Protein AF-A0A2K3LRB9-F1 (afdb_monomer_lite)

pLDDT: mean 75.04, std 16.23, range [37.22, 95.38]

Organism: Trifolium pratense (NCBI:txid57577)

Radius of gyration: 21.35 Å; chains: 1; bounding box: 48×44×51 Å

InterPro domains:
  IPR004314 Neprosin [PS52045] (103-183)
  IPR025521 Neprosin activation peptide [PF14365] (1-102)
  IPR053168 Glutamic endopeptidase [PTHR31589] (2-170)

Secondary structure (DSSP, 8-state):
-TTS--EEEEETTS-GGGGSGGGTTPPPPPPPHHHHHHHHHS-SS----------GGGGG--PPTTEEEEEPPPHHHHHT-S-TTTTTSPPPPP--------------TT---------SS--S-------------SSTT-EEEEEEEEEEEETTEEEEEEEEEEEESSS---EEEEEEEE-

Sequence (183 aa):
SEDGDIIDCVDIYKQPAFDHPALKNHTIQRIPSFLLESQSSSIRSTTNASIEVYQTWKKSGSCPQGTVPIRRIKKDDLLRAISLDRFGKKPLEPNTTNTTTDDVASSMINRSDAHLATIGENFIGATANINIWNPKVDRPEDFTTAQIWLKAANRLEVETIEAGWQVSNLISITLPYFEVSQE

Foldseek 3Di:
DVVPWDKDWAQPCPDPVCVDPVCPVPDDDDDDPVVVVVVVVPPDDDDPPPPCPCPVCCVVDDHDPRTDIDTDDDPVLCVPDPDPVCRPPDPDPPPPPDDDDDDPDPPPPPDDDDDDDDDDDDDPDDDDDDDDDPDDDDDQPDKDWDKDWDWDDDPPKIWIWIWTFMDGNVDNDGDTDIDIDID

Structure (mmCIF, N/CA/C/O backbone):
data_AF-A0A2K3LRB9-F1
#
_entry.id   AF-A0A2K3LRB9-F1
#
loop_
_atom_site.group_PDB
_atom_site.id
_atom_site.type_symbol
_atom_site.label_atom_id
_atom_site.label_alt_id
_atom_site.label_comp_id
_atom_site.label_asym_id
_atom_site.label_entity_id
_atom_site.label_seq_id
_atom_site.pdbx_PDB_ins_code
_atom_site.Cartn_x
_atom_site.Cartn_y
_atom_site.Cartn_z
_atom_site.occupancy
_atom_site.B_iso_or_equiv
_atom_site.auth_seq_id
_atom_site.auth_comp_id
_atom_site.auth_asym_id
_atom_site.auth_atom_id
_atom_site.pdbx_PDB_model_num
ATOM 1 N N . SER A 1 1 ? -3.634 17.076 14.221 1.00 78.50 1 SER A N 1
ATOM 2 C CA . SER A 1 1 ? -2.452 17.339 13.377 1.00 78.50 1 SER A CA 1
ATOM 3 C C . SER A 1 1 ? -2.329 18.832 13.124 1.00 78.50 1 SER A C 1
ATOM 5 O O . SER A 1 1 ? -3.351 19.509 13.192 1.00 78.50 1 SER A O 1
ATOM 7 N N . GLU A 1 2 ? -1.129 19.332 12.818 1.00 82.38 2 GLU A N 1
ATOM 8 C CA . GLU A 1 2 ? -0.897 20.723 12.376 1.00 82.38 2 GLU A CA 1
ATOM 9 C C . GLU A 1 2 ? -1.758 21.074 11.148 1.00 82.38 2 GLU A C 1
ATOM 11 O O . GLU A 1 2 ? -2.355 22.143 11.101 1.00 82.38 2 GLU A O 1
ATOM 16 N N . ASP A 1 3 ? -1.955 20.114 10.239 1.00 83.75 3 ASP A N 1
ATOM 17 C CA . ASP A 1 3 ? -2.778 20.271 9.025 1.00 83.75 3 ASP A CA 1
ATOM 18 C C . ASP A 1 3 ? -4.295 20.142 9.286 1.00 83.75 3 ASP A C 1
ATOM 20 O O . ASP A 1 3 ? -5.104 19.983 8.374 1.00 83.75 3 ASP A O 1
ATOM 24 N N . GLY A 1 4 ? -4.712 20.136 10.555 1.00 85.94 4 GLY A N 1
ATOM 25 C CA . GLY A 1 4 ? -6.115 20.034 10.957 1.00 85.94 4 GLY A CA 1
ATOM 26 C C . GLY A 1 4 ? -6.706 18.622 10.904 1.00 85.94 4 GLY A C 1
ATOM 27 O O . GLY A 1 4 ? -7.849 18.434 11.323 1.00 85.94 4 GLY A O 1
ATOM 28 N N . ASP A 1 5 ? -5.966 17.613 10.447 1.00 87.69 5 ASP A N 1
ATOM 29 C CA . ASP A 1 5 ? -6.420 16.221 10.474 1.00 87.69 5 ASP A CA 1
ATOM 30 C C . ASP A 1 5 ? -6.681 15.719 11.901 1.00 87.69 5 ASP A C 1
ATOM 32 O O . ASP A 1 5 ? -5.896 15.960 12.831 1.00 87.69 5 ASP A O 1
ATOM 36 N N . ILE A 1 6 ? -7.796 14.998 12.043 1.00 91.50 6 ILE A N 1
ATOM 37 C CA . ILE A 1 6 ? -8.226 14.336 13.275 1.00 91.50 6 ILE A CA 1
ATOM 38 C C . ILE A 1 6 ? -8.010 12.839 13.080 1.00 91.50 6 ILE A C 1
ATOM 40 O O . ILE A 1 6 ? -8.513 12.263 12.114 1.00 91.50 6 ILE A O 1
ATOM 44 N N . ILE A 1 7 ? -7.256 12.232 13.992 1.00 93.19 7 ILE A N 1
ATOM 45 C CA . ILE A 1 7 ? -6.935 10.807 13.973 1.00 93.19 7 ILE A CA 1
ATOM 46 C C . ILE A 1 7 ? -7.657 10.140 15.135 1.00 93.19 7 ILE A C 1
ATOM 48 O O . ILE A 1 7 ? -7.458 10.517 16.288 1.00 93.19 7 ILE A O 1
ATOM 52 N N . ASP A 1 8 ? -8.475 9.149 14.816 1.00 93.88 8 ASP A N 1
ATOM 53 C CA . ASP A 1 8 ? -9.127 8.285 15.786 1.00 93.88 8 ASP A CA 1
ATOM 54 C C . ASP A 1 8 ? -8.272 7.041 16.011 1.00 93.88 8 ASP A C 1
ATOM 56 O O . ASP A 1 8 ? -7.864 6.377 15.059 1.00 93.88 8 ASP A O 1
ATOM 60 N N . CYS A 1 9 ? -8.008 6.711 17.273 1.00 94.00 9 CYS A N 1
ATOM 61 C CA . CYS A 1 9 ? -7.382 5.444 17.628 1.00 94.00 9 CYS A CA 1
ATOM 62 C C . CYS A 1 9 ? -8.475 4.394 17.806 1.00 94.00 9 CYS A C 1
ATOM 64 O O . CYS A 1 9 ? -9.218 4.409 18.789 1.00 94.00 9 CYS A O 1
ATOM 66 N N . VAL A 1 10 ? -8.589 3.502 16.828 1.00 95.38 10 VAL A N 1
ATOM 67 C CA . VAL A 1 10 ? -9.630 2.472 16.780 1.00 95.38 10 VAL A CA 1
ATOM 68 C C . VAL A 1 10 ? -9.016 1.129 17.132 1.00 95.38 10 VAL A C 1
ATOM 70 O O . VAL A 1 10 ? -7.909 0.824 16.695 1.00 95.38 10 VAL A O 1
ATOM 73 N N . ASP A 1 11 ? -9.719 0.323 17.927 1.00 94.94 11 ASP A N 1
ATOM 74 C CA . ASP A 1 11 ? -9.293 -1.044 18.234 1.00 94.94 11 ASP A CA 1
ATOM 75 C C . ASP A 1 11 ? -8.956 -1.809 16.948 1.00 94.94 11 ASP A C 1
ATOM 77 O O . ASP A 1 11 ? -9.676 -1.727 15.948 1.00 94.94 11 ASP A O 1
ATOM 81 N N . ILE A 1 12 ? -7.843 -2.543 16.972 1.00 92.50 12 ILE A N 1
ATOM 82 C CA . ILE A 1 12 ? -7.296 -3.198 15.787 1.00 92.50 12 ILE A CA 1
ATOM 83 C C . ILE A 1 12 ? -8.288 -4.174 15.138 1.00 92.50 12 ILE A C 1
ATOM 85 O O . ILE A 1 12 ? -8.212 -4.363 13.931 1.00 92.50 12 ILE A O 1
ATOM 89 N N . TYR A 1 13 ? -9.236 -4.741 15.886 1.00 91.44 13 TYR A N 1
ATOM 90 C CA . TYR A 1 13 ? -10.259 -5.655 15.369 1.00 91.44 13 TYR A CA 1
ATOM 91 C C . TYR A 1 13 ? -11.586 -4.963 15.030 1.00 91.44 13 TYR A C 1
ATOM 93 O O . TYR A 1 13 ? -12.489 -5.602 14.498 1.00 91.44 13 TYR A O 1
ATOM 101 N N . LYS A 1 14 ? -11.720 -3.663 15.317 1.00 92.62 14 LYS A N 1
ATOM 102 C CA . LYS A 1 14 ? -12.923 -2.854 15.037 1.00 92.62 14 LYS A CA 1
ATOM 103 C C . LYS A 1 14 ? -12.719 -1.867 13.890 1.00 92.62 14 LYS A C 1
ATOM 105 O O . LYS A 1 14 ? -13.431 -0.872 13.782 1.00 92.62 14 LYS A O 1
ATOM 110 N N . GLN A 1 15 ? -11.713 -2.107 13.057 1.00 91.50 15 GLN A N 1
ATOM 111 C CA . GLN A 1 15 ? -11.463 -1.283 11.882 1.00 91.50 15 GLN A CA 1
ATOM 112 C C . GLN A 1 15 ? -12.612 -1.439 10.875 1.00 91.50 15 GLN A C 1
ATOM 114 O O . GLN A 1 15 ? -13.051 -2.568 10.653 1.00 91.50 15 GLN A O 1
ATOM 119 N N . PRO A 1 16 ? -13.019 -0.364 10.173 1.00 89.88 16 PRO A N 1
ATOM 120 C CA . PRO A 1 16 ? -14.059 -0.428 9.140 1.00 89.88 16 PRO A CA 1
ATOM 121 C C . PRO A 1 16 ? -13.776 -1.444 8.024 1.00 89.88 16 PRO A C 1
ATOM 123 O O . PRO A 1 16 ? -14.690 -1.933 7.371 1.00 89.88 16 PRO A O 1
ATOM 126 N N . ALA A 1 17 ? -12.505 -1.804 7.804 1.00 85.69 17 ALA A N 1
ATOM 127 C CA . ALA A 1 17 ? -12.132 -2.840 6.844 1.00 85.69 17 ALA A CA 1
ATOM 128 C C . ALA A 1 17 ? -12.825 -4.189 7.129 1.00 85.69 17 ALA A C 1
ATOM 130 O O . ALA A 1 17 ? -13.184 -4.900 6.192 1.00 85.69 17 ALA A O 1
ATOM 131 N N . PHE A 1 18 ? -13.071 -4.528 8.400 1.00 90.81 18 PHE A N 1
ATOM 132 C CA . PHE A 1 18 ? -13.707 -5.793 8.786 1.00 90.81 18 PHE A CA 1
ATOM 133 C C . PHE A 1 18 ? -15.222 -5.834 8.551 1.00 90.81 18 PHE A C 1
ATOM 135 O O . PHE A 1 18 ? -15.814 -6.910 8.641 1.00 90.81 18 PHE A O 1
ATOM 142 N N . ASP A 1 19 ? -15.841 -4.713 8.166 1.00 89.25 19 ASP A N 1
ATOM 143 C CA . ASP A 1 19 ? -17.225 -4.702 7.680 1.00 89.25 19 ASP A CA 1
ATOM 144 C C . ASP A 1 19 ? -17.335 -5.356 6.292 1.00 89.25 19 ASP A C 1
ATOM 146 O O . ASP A 1 19 ? -18.412 -5.792 5.873 1.00 89.25 19 ASP A O 1
ATOM 150 N N . HIS A 1 20 ? -16.211 -5.474 5.572 1.00 88.12 20 HIS A N 1
ATOM 151 C CA . HIS A 1 20 ? -16.177 -6.133 4.279 1.00 88.12 20 HIS A CA 1
ATOM 152 C C . HIS A 1 20 ? -16.372 -7.656 4.432 1.00 88.12 20 HIS A C 1
ATOM 154 O O . HIS A 1 20 ? -15.597 -8.306 5.140 1.00 88.12 20 HIS A O 1
ATOM 160 N N . PRO A 1 21 ? -17.332 -8.284 3.720 1.00 90.50 21 PRO A N 1
ATOM 161 C CA . PRO A 1 21 ? -17.641 -9.708 3.874 1.00 90.50 21 PRO A CA 1
ATOM 162 C C . PRO A 1 21 ? -16.439 -10.648 3.717 1.00 90.50 21 PRO A C 1
ATOM 164 O O . PRO A 1 21 ? -16.344 -11.633 4.443 1.00 90.50 21 PRO A O 1
ATOM 167 N N . ALA A 1 22 ? -15.508 -10.327 2.811 1.00 90.31 22 ALA A N 1
ATOM 168 C CA . ALA A 1 22 ? -14.305 -11.130 2.565 1.00 90.31 22 ALA A CA 1
ATOM 169 C C . ALA A 1 22 ? -13.275 -11.096 3.712 1.00 90.31 22 ALA A C 1
ATOM 171 O O . ALA A 1 22 ? -12.376 -11.929 3.744 1.00 90.31 22 ALA A O 1
ATOM 172 N N . LEU A 1 23 ? -13.391 -10.142 4.641 1.00 88.81 23 LEU A N 1
ATOM 173 C CA . LEU A 1 23 ? -12.477 -9.983 5.776 1.00 88.81 23 LEU A CA 1
ATOM 174 C C . LEU A 1 23 ? -13.088 -10.460 7.100 1.00 88.81 23 LEU A C 1
ATOM 176 O O . LEU A 1 23 ? -12.465 -10.327 8.155 1.00 88.81 23 LEU A O 1
ATOM 180 N N . LYS A 1 24 ? -14.279 -11.071 7.065 1.00 83.06 24 LYS A N 1
ATOM 181 C CA . LYS A 1 24 ? -14.876 -11.696 8.250 1.00 83.06 24 LYS A CA 1
ATOM 182 C C . LYS A 1 24 ? -13.947 -12.784 8.792 1.00 83.06 24 LYS A C 1
ATOM 184 O O . LYS A 1 24 ? -13.509 -13.657 8.050 1.00 83.06 24 LYS A O 1
ATOM 189 N N . ASN A 1 25 ? -13.670 -12.735 10.095 1.00 84.44 25 ASN A N 1
ATOM 190 C CA . ASN A 1 25 ? -12.772 -13.658 10.807 1.00 84.44 25 ASN A CA 1
ATOM 191 C C . ASN A 1 25 ? -11.316 -13.665 10.302 1.00 84.44 25 ASN A C 1
ATOM 193 O O . ASN A 1 25 ? -10.569 -14.607 10.572 1.00 84.44 25 ASN A O 1
ATOM 197 N N . HIS A 1 26 ? -10.890 -12.625 9.583 1.00 85.50 26 HIS A N 1
ATOM 198 C CA . HIS A 1 26 ? -9.512 -12.518 9.126 1.00 85.50 26 HIS A CA 1
ATOM 199 C C . HIS A 1 26 ? -8.545 -12.392 10.315 1.00 85.50 26 HIS A C 1
ATOM 201 O O . HIS A 1 26 ? -8.683 -11.512 11.167 1.00 85.50 26 HIS A O 1
ATOM 207 N N . THR A 1 27 ? -7.522 -13.250 10.351 1.00 86.50 27 THR A N 1
ATOM 208 C CA . THR A 1 27 ? -6.454 -13.166 11.355 1.00 86.50 27 THR A CA 1
ATOM 209 C C . THR A 1 27 ? -5.438 -12.110 10.946 1.00 86.50 27 THR A C 1
ATOM 211 O O . THR A 1 27 ? -4.762 -12.234 9.927 1.00 86.50 27 THR A O 1
ATOM 214 N N . ILE A 1 28 ? -5.317 -11.060 11.756 1.00 85.62 28 ILE A N 1
ATOM 215 C CA . ILE A 1 28 ? -4.377 -9.966 11.511 1.00 85.62 28 ILE A CA 1
ATOM 216 C C . ILE A 1 28 ? -2.947 -10.484 11.658 1.00 85.62 28 ILE A C 1
ATOM 218 O O . ILE A 1 28 ? -2.529 -10.885 12.745 1.00 85.62 28 ILE A O 1
ATOM 222 N N . GLN A 1 29 ? -2.189 -10.443 10.565 1.00 83.38 29 GLN A N 1
ATOM 223 C CA . GLN A 1 29 ? -0.770 -10.774 10.574 1.00 83.38 29 GLN A CA 1
ATOM 224 C C . GLN A 1 29 ? 0.001 -9.623 11.223 1.00 83.38 29 GLN A C 1
ATOM 226 O O . GLN A 1 29 ? -0.154 -8.461 10.847 1.00 83.38 29 GLN A O 1
ATOM 231 N N . ARG A 1 30 ? 0.805 -9.938 12.239 1.00 78.75 30 ARG A N 1
ATOM 232 C CA . ARG A 1 30 ? 1.684 -8.971 12.905 1.00 78.75 30 ARG A CA 1
ATOM 233 C C . ARG A 1 30 ? 3.108 -9.141 12.405 1.00 78.75 30 ARG A C 1
ATOM 235 O O . ARG A 1 30 ? 3.456 -10.189 11.870 1.00 78.75 30 ARG A O 1
ATOM 242 N N . ILE A 1 31 ? 3.922 -8.107 12.615 1.00 75.69 31 ILE A N 1
ATOM 243 C CA . ILE A 1 31 ? 5.362 -8.172 12.363 1.00 75.69 31 ILE A CA 1
ATOM 244 C C . ILE A 1 31 ? 5.921 -9.396 13.109 1.00 75.69 31 ILE A C 1
ATOM 246 O O . ILE A 1 31 ? 5.721 -9.493 14.325 1.00 75.69 31 ILE A O 1
ATOM 250 N N . PRO A 1 32 ? 6.577 -10.336 12.407 1.00 72.06 32 PRO A N 1
ATOM 251 C CA . PRO A 1 32 ? 7.202 -11.487 13.036 1.00 72.06 32 PRO A CA 1
ATOM 252 C C . PRO A 1 32 ? 8.242 -11.070 14.079 1.00 72.06 32 PRO A C 1
ATOM 254 O O . PRO A 1 32 ? 9.012 -10.134 13.860 1.00 72.06 32 PRO A O 1
ATOM 257 N N . SER A 1 33 ? 8.305 -11.792 15.199 1.00 70.31 33 SER A N 1
ATOM 258 C CA . SER A 1 33 ? 9.216 -11.484 16.310 1.00 70.31 33 SER A CA 1
ATOM 259 C C . SER A 1 33 ? 10.692 -11.458 15.900 1.00 70.31 33 SER A C 1
ATOM 261 O O . SER A 1 33 ? 11.434 -10.607 16.380 1.00 70.31 33 SER A O 1
ATOM 263 N N . PHE A 1 34 ? 11.108 -12.311 14.958 1.00 68.12 34 PHE A N 1
ATOM 264 C CA . PHE A 1 34 ? 12.500 -12.374 14.493 1.00 68.12 34 PHE A CA 1
ATOM 265 C C . PHE A 1 34 ? 12.976 -11.089 13.787 1.00 68.12 34 PHE A C 1
ATOM 267 O O . PHE A 1 34 ? 14.158 -10.761 13.843 1.00 68.12 34 PHE A O 1
ATOM 274 N N . LEU A 1 35 ? 12.069 -10.320 13.164 1.00 62.41 35 LEU A N 1
ATOM 275 C CA . LEU A 1 35 ? 12.406 -9.030 12.539 1.00 62.41 35 LEU A CA 1
ATOM 276 C C . LEU A 1 35 ? 12.575 -7.900 13.565 1.00 62.41 35 LEU A C 1
ATOM 278 O O . LEU A 1 35 ? 13.235 -6.898 13.290 1.00 62.41 35 LEU A O 1
ATOM 282 N N . LEU A 1 36 ? 11.973 -8.041 14.748 1.00 60.78 36 LEU A N 1
ATOM 283 C CA . LEU A 1 36 ? 12.164 -7.095 15.850 1.00 60.78 36 LEU A CA 1
ATOM 284 C C . LEU A 1 36 ? 13.536 -7.301 16.508 1.00 60.78 36 LEU A C 1
ATOM 286 O O . LEU A 1 36 ? 14.174 -6.341 16.939 1.00 60.78 36 LEU A O 1
ATOM 290 N N . GLU A 1 37 ? 14.021 -8.542 16.525 1.00 54.72 37 GLU A N 1
ATOM 291 C CA . GLU A 1 37 ? 15.309 -8.918 17.108 1.00 54.72 37 GLU A CA 1
ATOM 292 C C . GLU A 1 37 ? 16.490 -8.403 16.267 1.00 54.72 37 GLU A C 1
ATOM 294 O O . GLU A 1 37 ? 17.426 -7.826 16.824 1.00 54.72 37 GLU A O 1
ATOM 299 N N . SER A 1 38 ? 16.395 -8.458 14.930 1.00 52.84 38 SER A N 1
ATOM 300 C CA . SER A 1 38 ? 17.413 -7.895 14.026 1.00 52.84 38 SER A CA 1
ATOM 301 C C . SER A 1 38 ? 17.540 -6.369 14.118 1.00 52.84 38 SER A C 1
ATOM 303 O O . SER A 1 38 ? 18.626 -5.825 13.917 1.00 52.84 38 SER A O 1
ATOM 305 N N . GLN A 1 39 ? 16.456 -5.658 14.459 1.00 51.16 39 GLN A N 1
ATOM 306 C CA . GLN A 1 39 ? 16.532 -4.226 14.775 1.00 51.16 39 GLN A CA 1
ATOM 307 C C . GLN A 1 39 ? 17.229 -3.972 16.114 1.00 51.16 39 GLN A C 1
ATOM 309 O O . GLN A 1 39 ? 17.942 -2.982 16.243 1.00 51.16 39 GLN A O 1
ATOM 314 N N . SER A 1 40 ? 17.080 -4.862 17.099 1.00 48.66 40 SER A N 1
ATOM 315 C CA . SER A 1 40 ? 17.731 -4.705 18.405 1.00 48.66 40 SER A CA 1
ATOM 316 C C . SER A 1 40 ? 19.245 -4.962 18.363 1.00 48.66 40 SER A C 1
ATOM 318 O O . SER A 1 40 ? 19.995 -4.322 19.100 1.00 48.66 40 SER A O 1
ATOM 320 N N . SER A 1 41 ? 19.715 -5.836 17.463 1.00 46.00 41 SER A N 1
ATOM 321 C CA . SER A 1 41 ? 21.133 -6.202 17.344 1.00 46.00 41 SER A CA 1
ATOM 322 C C . SER A 1 41 ? 21.982 -5.224 16.522 1.00 46.00 41 SER A C 1
ATOM 324 O O . SER A 1 41 ? 23.201 -5.216 16.677 1.00 46.00 41 SER A O 1
ATOM 326 N N . SER A 1 42 ? 21.372 -4.385 15.674 1.00 45.03 42 SER A N 1
ATOM 327 C CA . SER A 1 42 ? 22.098 -3.455 14.786 1.00 45.03 42 SER A CA 1
ATOM 328 C C . SER A 1 42 ? 22.150 -2.000 15.269 1.00 45.03 42 SER A C 1
ATOM 330 O O . SER A 1 42 ? 22.773 -1.170 14.611 1.00 45.03 42 SER A O 1
ATOM 332 N N . ILE A 1 43 ? 21.589 -1.657 16.436 1.00 45.34 43 ILE A N 1
ATOM 333 C CA . ILE A 1 43 ? 21.711 -0.297 17.001 1.00 45.34 43 ILE A CA 1
ATOM 334 C C . ILE A 1 43 ? 23.003 -0.190 17.821 1.00 45.34 43 ILE A C 1
ATOM 336 O O . ILE A 1 43 ? 23.012 0.040 19.029 1.00 45.34 43 ILE A O 1
ATOM 340 N N . ARG A 1 44 ? 24.140 -0.334 17.144 1.00 44.41 44 ARG A N 1
ATOM 341 C CA . ARG A 1 44 ? 25.365 0.367 17.531 1.00 44.41 44 ARG A CA 1
ATOM 342 C C . ARG A 1 44 ? 25.943 0.996 16.274 1.00 44.41 44 ARG A C 1
ATOM 344 O O . ARG A 1 44 ? 26.483 0.309 15.419 1.00 44.41 44 ARG A O 1
ATOM 351 N N . SER A 1 45 ? 25.808 2.323 16.229 1.00 44.38 45 SER A N 1
ATOM 352 C CA . SER A 1 45 ? 26.435 3.270 15.300 1.00 44.38 45 SER A CA 1
ATOM 353 C C . SER A 1 45 ? 26.107 3.104 13.814 1.00 44.38 45 SER A C 1
ATOM 355 O O . SER A 1 45 ? 26.714 2.291 13.132 1.00 44.38 45 SER A O 1
ATOM 357 N N . THR A 1 46 ? 25.243 3.975 13.282 1.00 37.22 46 THR A N 1
ATOM 358 C CA . THR A 1 46 ? 25.617 5.049 12.329 1.00 37.22 46 THR A CA 1
ATOM 359 C C . THR A 1 46 ? 24.361 5.769 11.814 1.00 37.22 46 THR A C 1
ATOM 361 O O . THR A 1 46 ? 23.433 5.142 11.328 1.00 37.22 46 THR A O 1
ATOM 364 N N . THR A 1 47 ? 24.346 7.097 11.989 1.00 41.12 47 THR A N 1
ATOM 365 C CA . THR A 1 47 ? 23.522 8.121 11.304 1.00 41.12 47 THR A CA 1
ATOM 366 C C . THR A 1 47 ? 22.056 7.802 10.975 1.00 41.12 47 THR A C 1
ATOM 368 O O . THR A 1 47 ? 21.745 7.088 10.029 1.00 41.12 47 THR A O 1
ATOM 371 N N . ASN A 1 48 ? 21.164 8.473 11.716 1.00 43.69 48 ASN A N 1
ATOM 372 C CA . ASN A 1 48 ? 19.713 8.564 11.539 1.00 43.69 48 ASN A CA 1
ATOM 373 C C . ASN A 1 48 ? 19.293 9.041 10.133 1.00 43.69 48 ASN A C 1
ATOM 375 O O . ASN A 1 48 ? 18.837 10.168 9.963 1.00 43.69 48 ASN A O 1
ATOM 379 N N . ALA A 1 49 ? 19.372 8.175 9.131 1.00 44.97 49 ALA A N 1
ATOM 380 C CA . ALA A 1 49 ? 18.509 8.271 7.963 1.00 44.97 49 ALA A CA 1
ATOM 381 C C . ALA A 1 49 ? 17.218 7.510 8.287 1.00 44.97 49 ALA A C 1
ATOM 383 O O . ALA A 1 49 ? 16.944 6.433 7.757 1.00 44.97 49 ALA A O 1
ATOM 384 N N . SER A 1 50 ? 16.436 8.039 9.232 1.00 47.53 50 SER A N 1
ATOM 385 C CA . SER A 1 50 ? 15.052 7.610 9.380 1.00 47.53 50 SER A CA 1
ATOM 386 C C . SER A 1 50 ? 14.354 7.973 8.078 1.00 47.53 50 SER A C 1
ATOM 388 O O . SER A 1 50 ? 14.201 9.154 7.773 1.00 47.53 50 SER A O 1
ATOM 390 N N . ILE A 1 51 ? 13.951 6.969 7.299 1.00 46.31 51 ILE A N 1
ATOM 391 C CA . ILE A 1 51 ? 12.964 7.153 6.235 1.00 46.31 51 ILE A CA 1
ATOM 392 C C . ILE A 1 51 ? 11.665 7.538 6.951 1.00 46.31 51 ILE A C 1
ATOM 394 O O . ILE A 1 51 ? 10.816 6.704 7.269 1.00 46.31 51 ILE A O 1
ATOM 398 N N . GLU A 1 52 ? 11.554 8.810 7.320 1.00 47.47 52 GLU A N 1
ATOM 399 C CA . GLU A 1 52 ? 10.343 9.370 7.878 1.00 47.47 52 GLU A CA 1
ATOM 400 C C . GLU A 1 52 ? 9.366 9.513 6.720 1.00 47.47 52 GLU A C 1
ATOM 402 O O . GLU A 1 52 ? 9.326 10.521 6.019 1.00 47.47 52 GLU A O 1
ATOM 407 N N . VAL A 1 53 ? 8.536 8.488 6.521 1.00 50.66 53 VAL A N 1
ATOM 408 C CA . VAL A 1 53 ? 7.236 8.698 5.883 1.00 50.66 53 VAL A CA 1
ATOM 409 C C . VAL A 1 53 ? 6.460 9.625 6.817 1.00 50.66 53 VAL A C 1
ATOM 411 O O . VAL A 1 53 ? 5.785 9.187 7.763 1.00 50.66 53 VAL A O 1
ATOM 414 N N . TYR A 1 54 ? 6.661 10.922 6.595 1.00 59.91 54 TYR A N 1
ATOM 415 C CA . TYR A 1 54 ? 6.230 11.992 7.470 1.00 59.91 54 TYR A CA 1
ATOM 416 C C . TYR A 1 54 ? 4.765 12.298 7.220 1.00 59.91 54 TYR A C 1
ATOM 418 O O . TYR A 1 54 ? 4.394 13.201 6.481 1.00 59.91 54 TYR A O 1
ATOM 426 N N . GLN A 1 55 ? 3.899 11.497 7.822 1.00 71.25 55 GLN A N 1
ATOM 427 C CA . GLN A 1 55 ? 2.518 11.916 7.981 1.00 71.25 55 GLN A CA 1
ATOM 428 C C . GLN A 1 55 ? 2.487 12.879 9.167 1.00 71.25 55 GLN A C 1
ATOM 430 O O . GLN A 1 55 ? 2.747 12.454 10.294 1.00 71.25 55 GLN A O 1
ATOM 435 N N . THR A 1 56 ? 2.188 14.159 8.920 1.00 80.06 56 THR A N 1
ATOM 436 C CA . THR A 1 56 ? 2.274 15.257 9.904 1.00 80.06 56 THR A CA 1
ATOM 437 C C . THR A 1 56 ? 1.575 14.939 11.224 1.00 80.06 56 THR A C 1
ATOM 439 O O . THR A 1 56 ? 2.032 15.347 12.289 1.00 80.06 56 THR A O 1
ATOM 442 N N . TRP A 1 57 ? 0.502 14.141 11.192 1.00 83.38 57 TRP A N 1
ATOM 443 C CA . TRP A 1 57 ? -0.233 13.751 12.394 1.00 83.38 57 TRP A CA 1
ATOM 444 C C . TRP A 1 57 ? 0.611 12.962 13.405 1.00 83.38 57 TRP A C 1
ATOM 446 O O . TRP A 1 57 ? 0.333 13.049 14.601 1.00 83.38 57 TRP A O 1
ATOM 456 N N . LYS A 1 58 ? 1.661 12.254 12.964 1.00 82.06 58 LYS A N 1
ATOM 457 C CA . LYS A 1 58 ? 2.572 11.507 13.847 1.00 82.06 58 LYS A CA 1
ATOM 458 C C . LYS A 1 58 ? 3.363 12.421 14.790 1.00 82.06 58 LYS A C 1
ATOM 460 O O . LYS A 1 58 ? 3.751 11.970 15.863 1.00 82.06 58 LYS A O 1
ATOM 465 N N . LYS A 1 59 ? 3.539 13.710 14.452 1.00 80.88 59 LYS A N 1
ATOM 466 C CA . LYS A 1 59 ? 4.091 14.727 15.373 1.00 80.88 59 LYS A CA 1
ATOM 467 C C . LYS A 1 59 ? 3.259 14.880 16.641 1.00 80.88 59 LYS A C 1
ATOM 469 O O . LYS A 1 59 ? 3.789 15.192 17.699 1.00 80.88 59 LYS A O 1
ATOM 474 N N . SER A 1 60 ? 1.942 14.717 16.517 1.00 80.19 60 SER A N 1
ATOM 475 C CA . SER A 1 60 ? 0.991 14.938 17.608 1.00 80.19 60 SER A CA 1
ATOM 476 C C . SER A 1 60 ? 0.861 13.730 18.544 1.00 80.19 60 SER A C 1
ATOM 478 O O . SER A 1 60 ? 0.084 13.796 19.493 1.00 80.19 60 SER A O 1
ATOM 480 N N . GLY A 1 61 ? 1.599 12.642 18.292 1.00 84.12 61 GLY A N 1
ATOM 481 C CA . GLY A 1 61 ? 1.628 11.445 19.127 1.00 84.12 61 GLY A CA 1
ATOM 482 C C . GLY A 1 61 ? 1.351 10.156 18.356 1.00 84.12 61 GLY A C 1
ATOM 483 O O . GLY A 1 61 ? 1.330 10.114 17.124 1.00 84.12 61 GLY A O 1
ATOM 484 N N . SER A 1 62 ? 1.136 9.082 19.111 1.00 89.25 62 SER A N 1
ATOM 485 C CA . SER A 1 62 ? 0.853 7.743 18.600 1.00 89.25 62 SER A CA 1
ATOM 486 C C . SER A 1 62 ? -0.409 7.165 19.232 1.00 89.25 62 SER A C 1
ATOM 488 O O . SER A 1 62 ? -0.863 7.602 20.290 1.00 89.25 62 SER A O 1
ATOM 490 N N . CYS A 1 63 ? -0.985 6.167 18.566 1.00 91.94 63 CYS A N 1
ATOM 491 C CA . CYS A 1 63 ? -2.096 5.414 19.124 1.00 91.94 63 CYS A CA 1
ATOM 492 C C . CYS A 1 63 ? -1.601 4.374 20.146 1.00 91.94 63 CYS A C 1
ATOM 494 O O . CYS A 1 63 ? -0.521 3.803 19.958 1.00 91.94 63 CYS A O 1
ATOM 496 N N . PRO A 1 64 ? -2.366 4.113 21.223 1.00 94.69 64 PRO A N 1
ATOM 497 C CA . PRO A 1 64 ? -2.005 3.113 22.221 1.00 94.69 64 PRO A CA 1
ATOM 498 C C . PRO A 1 64 ? -1.920 1.710 21.608 1.00 94.69 64 PRO A C 1
ATOM 500 O O . PRO A 1 64 ? -2.530 1.417 20.574 1.00 94.69 64 PRO A O 1
ATOM 503 N N . GLN A 1 65 ? -1.177 0.814 22.262 1.00 91.50 65 GLN A N 1
ATOM 504 C CA . GLN A 1 65 ? -1.077 -0.568 21.797 1.00 91.50 65 GLN A CA 1
ATOM 505 C C . GLN A 1 65 ? -2.455 -1.228 21.671 1.00 91.50 65 GLN A C 1
ATOM 507 O O . GLN A 1 65 ? -3.346 -1.010 22.487 1.00 91.50 65 GLN A O 1
ATOM 512 N N . GLY A 1 66 ? -2.614 -2.045 20.627 1.00 90.62 66 GLY A N 1
ATOM 513 C CA . GLY A 1 66 ? -3.889 -2.686 20.298 1.00 90.62 66 GLY A CA 1
ATOM 514 C C . GLY A 1 66 ? -4.848 -1.807 19.493 1.00 90.62 66 GLY A C 1
ATOM 515 O O . GLY A 1 66 ? -5.921 -2.278 19.129 1.00 90.62 66 GLY A O 1
ATOM 516 N N . THR A 1 67 ? -4.463 -0.572 19.159 1.00 94.50 67 THR A N 1
ATOM 517 C CA . THR A 1 67 ? -5.260 0.321 18.308 1.00 94.50 67 THR A CA 1
ATOM 518 C C . THR A 1 67 ? -4.496 0.747 17.059 1.00 94.50 67 THR A C 1
ATOM 520 O O . THR A 1 67 ? -3.266 0.681 17.008 1.00 94.50 67 THR A O 1
ATOM 523 N N . VAL A 1 68 ? -5.232 1.175 16.037 1.00 92.00 68 VAL A N 1
ATOM 524 C CA . VAL A 1 68 ? -4.689 1.728 14.798 1.00 92.00 68 VAL A CA 1
ATOM 525 C C . VAL A 1 68 ? -5.172 3.161 14.579 1.00 92.00 68 VAL A C 1
ATOM 527 O O . VAL A 1 68 ? -6.313 3.482 14.921 1.00 92.00 68 VAL A O 1
ATOM 530 N N . PRO A 1 69 ? -4.324 4.026 14.002 1.00 93.00 69 PRO A N 1
ATOM 531 C CA . PRO A 1 69 ? -4.705 5.382 13.632 1.00 93.00 69 PRO A CA 1
ATOM 532 C C . PRO A 1 69 ? -5.602 5.367 12.386 1.00 93.00 69 PRO A C 1
ATOM 534 O O . PRO A 1 69 ? -5.203 4.864 11.336 1.00 93.00 69 PRO A O 1
ATOM 537 N N . ILE A 1 70 ? -6.792 5.960 12.476 1.00 92.25 70 ILE A N 1
ATOM 538 C CA . ILE A 1 70 ? -7.716 6.148 11.350 1.00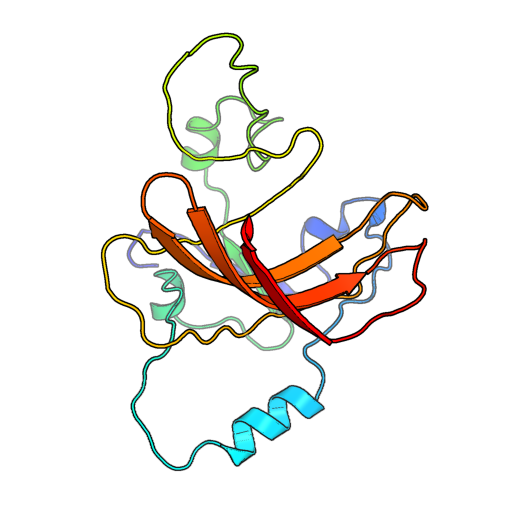 92.25 70 ILE A CA 1
ATOM 539 C C . ILE A 1 70 ? -8.013 7.640 11.196 1.00 92.25 70 ILE A C 1
ATOM 541 O O . ILE A 1 70 ? -8.476 8.292 12.129 1.00 92.25 70 ILE A O 1
ATOM 545 N N . ARG A 1 71 ? -7.758 8.202 10.008 1.00 91.31 71 ARG A N 1
ATOM 546 C CA . ARG A 1 71 ? -8.108 9.597 9.703 1.00 91.31 71 ARG A CA 1
ATOM 547 C C . ARG A 1 71 ? -9.627 9.738 9.620 1.00 91.31 71 ARG A C 1
ATOM 549 O O . ARG A 1 71 ? -10.269 9.079 8.804 1.00 91.31 71 ARG A O 1
ATOM 556 N N . ARG A 1 72 ? -10.195 10.625 10.436 1.00 92.50 72 ARG A N 1
ATOM 557 C CA . ARG A 1 72 ? -11.632 10.902 10.440 1.00 92.50 72 ARG A CA 1
ATOM 558 C C . ARG A 1 72 ? -12.047 11.636 9.169 1.00 92.50 72 ARG A C 1
ATOM 560 O O . ARG A 1 72 ? -11.462 12.660 8.821 1.00 92.50 72 ARG A O 1
ATOM 567 N N . ILE A 1 73 ? -13.112 11.152 8.537 1.00 91.69 73 ILE A N 1
ATOM 568 C CA . ILE A 1 73 ? -13.747 11.810 7.393 1.00 91.69 73 ILE A CA 1
ATOM 569 C C . ILE A 1 73 ? -14.592 12.981 7.909 1.00 91.69 73 ILE A C 1
ATOM 571 O O . ILE A 1 73 ? -15.497 12.792 8.726 1.00 91.69 73 ILE A O 1
ATOM 575 N N . LYS A 1 74 ? -14.300 14.198 7.449 1.00 91.94 74 LYS A N 1
ATOM 576 C CA . LYS A 1 74 ? -15.060 15.412 7.774 1.00 91.94 74 LYS A CA 1
ATOM 577 C C . LYS A 1 74 ? -16.083 15.728 6.688 1.00 91.94 74 LYS A C 1
ATOM 579 O O . LYS A 1 74 ? -15.988 15.260 5.556 1.00 91.94 74 LYS A O 1
ATOM 584 N N . LYS A 1 75 ? -17.025 16.618 7.011 1.00 90.75 75 LYS A N 1
ATOM 585 C CA . LYS A 1 75 ? -18.004 17.143 6.048 1.00 90.75 75 LYS A CA 1
ATOM 586 C C . LYS A 1 75 ? -17.330 17.713 4.797 1.00 90.75 75 LYS A C 1
ATOM 588 O O . LYS A 1 75 ? -17.769 17.417 3.695 1.00 90.75 75 LYS A O 1
ATOM 593 N N . ASP A 1 76 ? -16.240 18.459 4.958 1.00 89.31 76 ASP A N 1
ATOM 594 C CA . ASP A 1 76 ? -15.529 19.051 3.821 1.00 89.31 76 ASP A CA 1
ATOM 595 C C . ASP A 1 76 ? -14.860 17.998 2.929 1.00 89.31 76 ASP A C 1
ATOM 597 O O . ASP A 1 76 ? -14.758 18.204 1.723 1.00 89.31 76 ASP A O 1
ATOM 601 N N . ASP A 1 77 ? -14.431 16.858 3.488 1.00 87.69 77 ASP A N 1
ATOM 602 C CA . ASP A 1 77 ? -13.921 15.743 2.681 1.00 87.69 77 ASP A CA 1
ATOM 603 C C . ASP A 1 77 ? -15.040 15.151 1.809 1.00 87.69 77 ASP A C 1
ATOM 605 O O . ASP A 1 77 ? -14.816 14.865 0.635 1.00 87.69 77 ASP A O 1
ATOM 609 N N . LEU A 1 78 ? -16.255 15.035 2.359 1.00 88.62 78 LEU A N 1
ATOM 610 C CA . LEU A 1 78 ? -17.433 14.565 1.623 1.00 88.62 78 LEU A CA 1
ATOM 611 C C . LEU A 1 78 ? -17.878 15.557 0.542 1.00 88.62 78 LEU A C 1
ATOM 613 O O . LEU A 1 78 ? -18.259 15.136 -0.542 1.00 88.62 78 LEU A O 1
ATOM 617 N N . LEU A 1 79 ? -17.806 16.865 0.811 1.00 88.69 79 LEU A N 1
ATOM 618 C CA . LEU A 1 79 ? -18.165 17.906 -0.162 1.00 88.69 79 LEU A CA 1
ATOM 619 C C . LEU A 1 79 ? -17.184 17.987 -1.341 1.00 88.69 79 LEU A C 1
ATOM 621 O O . LEU A 1 79 ? -17.574 18.409 -2.425 1.00 88.69 79 LEU A O 1
ATOM 625 N N . ARG A 1 80 ? -15.922 17.585 -1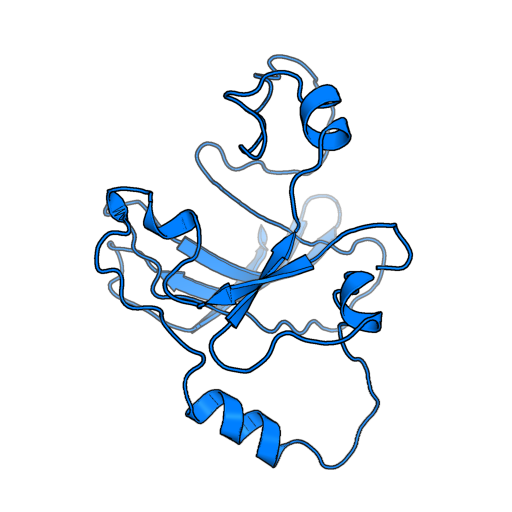.142 1.00 85.69 80 ARG A N 1
ATOM 626 C CA . ARG A 1 80 ? -14.922 17.484 -2.219 1.00 85.69 80 ARG A CA 1
ATOM 627 C C . ARG A 1 80 ? -15.018 16.181 -3.012 1.00 85.69 80 ARG A C 1
ATOM 629 O O . ARG A 1 80 ? -14.386 16.065 -4.061 1.00 85.69 80 ARG A O 1
ATOM 636 N N . ALA A 1 81 ? -15.757 15.191 -2.517 1.00 85.00 81 ALA A N 1
ATOM 637 C CA . ALA A 1 81 ? -15.930 13.927 -3.209 1.00 85.00 81 ALA A CA 1
ATOM 638 C C . ALA A 1 81 ? -16.745 14.134 -4.492 1.00 85.00 81 ALA A C 1
ATOM 640 O O . ALA A 1 81 ? -17.829 14.706 -4.454 1.00 85.00 81 ALA A O 1
ATOM 641 N N . ILE A 1 82 ? -16.255 13.611 -5.620 1.00 83.81 82 ILE A N 1
ATOM 642 C CA . ILE A 1 82 ? -17.004 13.616 -6.891 1.00 83.81 82 ILE A CA 1
ATOM 643 C C . ILE A 1 82 ? -18.328 12.856 -6.726 1.00 83.81 82 ILE A C 1
ATOM 645 O O . ILE A 1 82 ? -19.364 13.266 -7.240 1.00 83.81 82 ILE A O 1
ATOM 649 N N . SER A 1 83 ? -18.291 11.746 -5.990 1.00 86.00 83 SER A N 1
ATOM 650 C CA . SER A 1 83 ? -19.474 10.998 -5.593 1.00 86.00 83 SER A CA 1
ATOM 651 C C . SER A 1 83 ? -19.209 10.223 -4.302 1.00 86.00 83 SER A C 1
ATOM 653 O O . SER A 1 83 ? -18.070 9.843 -4.007 1.00 86.00 83 SER A O 1
ATOM 655 N N . LEU A 1 84 ? -20.261 9.984 -3.518 1.00 84.69 84 LEU A N 1
ATOM 656 C CA . LEU A 1 84 ? -20.141 9.297 -2.230 1.00 84.69 84 LEU A CA 1
ATOM 657 C C . LEU A 1 84 ? -19.784 7.812 -2.400 1.00 84.69 84 LEU A C 1
ATOM 659 O O . LEU A 1 84 ? -19.051 7.252 -1.593 1.00 84.69 84 LEU A O 1
ATOM 663 N N . ASP A 1 85 ? -20.253 7.186 -3.478 1.00 83.19 85 ASP A N 1
ATOM 664 C CA . ASP A 1 85 ? -19.975 5.789 -3.817 1.00 83.19 85 ASP A CA 1
ATOM 665 C C . ASP A 1 85 ? -18.534 5.557 -4.304 1.00 83.19 85 ASP A C 1
ATOM 667 O O . ASP A 1 85 ? -18.043 4.424 -4.235 1.00 83.19 85 ASP A O 1
ATOM 671 N N . ARG A 1 86 ? -17.846 6.608 -4.775 1.00 77.25 86 ARG A N 1
ATOM 672 C CA . ARG A 1 86 ? -16.439 6.560 -5.212 1.00 77.25 86 ARG A CA 1
ATOM 673 C C . ARG A 1 86 ? -15.471 7.174 -4.206 1.00 77.25 86 ARG A C 1
ATOM 675 O O . ARG A 1 86 ? -14.263 7.033 -4.381 1.00 77.25 86 ARG A O 1
ATOM 682 N N . PHE A 1 87 ? -15.966 7.827 -3.157 1.00 83.94 87 PHE A N 1
ATOM 683 C CA . PHE A 1 87 ? -15.117 8.411 -2.125 1.00 83.94 87 PHE A CA 1
ATOM 684 C C . PHE A 1 87 ? -14.228 7.341 -1.476 1.00 83.94 87 PHE A C 1
ATOM 686 O O . PHE A 1 87 ? -14.704 6.290 -1.051 1.00 83.94 87 PHE A O 1
ATOM 693 N N . GLY A 1 88 ? -12.919 7.592 -1.435 1.00 78.31 88 GLY A N 1
ATOM 694 C CA . GLY A 1 88 ? -11.934 6.656 -0.885 1.00 78.31 88 GLY A CA 1
ATOM 695 C C . GLY A 1 88 ? -11.621 5.432 -1.758 1.00 78.31 88 GLY A C 1
ATOM 696 O O . GLY A 1 88 ? -10.771 4.633 -1.371 1.00 78.31 88 GLY A O 1
ATOM 697 N N . LYS A 1 89 ? -12.250 5.271 -2.932 1.00 79.88 89 LYS A N 1
ATOM 698 C CA . LYS A 1 89 ? -11.874 4.230 -3.903 1.00 79.88 89 LYS A CA 1
ATOM 699 C C . LYS A 1 89 ? -10.741 4.725 -4.798 1.00 79.88 89 LYS A C 1
ATOM 701 O O . LYS A 1 89 ? -10.662 5.917 -5.100 1.00 79.88 89 LYS A O 1
ATOM 706 N N . LYS A 1 90 ? -9.893 3.800 -5.266 1.00 72.81 90 LYS A N 1
ATOM 707 C CA . LYS A 1 90 ? -8.922 4.097 -6.330 1.00 72.81 90 LYS A CA 1
ATOM 708 C C . LYS A 1 90 ? -9.697 4.704 -7.514 1.00 72.81 90 LYS A C 1
ATOM 710 O O . LYS A 1 90 ? -10.734 4.139 -7.885 1.00 72.81 90 LYS A O 1
ATOM 715 N N . PRO A 1 91 ? -9.254 5.841 -8.083 1.00 68.00 91 PRO A N 1
ATOM 716 C CA . PRO A 1 91 ? -9.840 6.357 -9.311 1.00 68.00 91 PRO A CA 1
ATOM 717 C C . PRO A 1 91 ? -9.872 5.238 -10.351 1.00 68.00 91 PRO A C 1
ATOM 719 O O . PRO A 1 91 ? -8.907 4.484 -10.470 1.00 68.00 91 PRO A O 1
ATOM 722 N N . LEU A 1 92 ? -10.987 5.107 -11.074 1.00 66.69 92 LEU A N 1
ATOM 723 C CA . LEU A 1 92 ? -10.961 4.274 -12.276 1.00 66.69 92 LEU A CA 1
ATOM 724 C C . LEU A 1 92 ? -9.942 4.926 -13.200 1.00 66.69 92 LEU A C 1
ATOM 726 O O . LEU A 1 92 ? -10.002 6.149 -13.367 1.00 66.69 92 LEU A O 1
ATOM 730 N N . GLU A 1 93 ? -9.011 4.137 -13.732 1.00 61.53 93 GLU A N 1
ATOM 731 C CA . GLU A 1 93 ? -8.104 4.654 -14.744 1.00 61.53 93 GLU A CA 1
ATOM 732 C C . GLU A 1 93 ? -8.949 5.305 -15.838 1.00 61.53 93 GLU A C 1
ATOM 734 O O . GLU A 1 93 ? -9.933 4.705 -16.294 1.00 61.53 93 GLU A O 1
ATOM 739 N N . PRO A 1 94 ? -8.650 6.556 -16.220 1.00 55.84 94 PRO A N 1
ATOM 740 C CA . PRO A 1 94 ? -9.214 7.067 -17.446 1.00 55.84 94 PRO A CA 1
ATOM 741 C C . PRO A 1 94 ? -8.782 6.092 -18.541 1.00 55.84 94 PRO A C 1
ATOM 743 O O . PRO A 1 94 ? -7.596 5.790 -18.665 1.00 55.84 94 PRO A O 1
ATOM 746 N N . ASN A 1 95 ? -9.743 5.581 -19.315 1.00 45.66 95 ASN A N 1
ATOM 747 C CA . ASN A 1 95 ? -9.441 4.954 -20.595 1.00 45.66 95 ASN A CA 1
ATOM 748 C C . ASN A 1 95 ? -8.790 6.038 -21.458 1.00 45.66 95 ASN A C 1
ATOM 750 O O . ASN A 1 95 ? -9.470 6.743 -22.204 1.00 45.66 95 ASN A O 1
ATOM 754 N N . THR A 1 96 ? -7.481 6.216 -21.313 1.00 45.16 96 THR A N 1
ATOM 755 C CA . THR A 1 96 ? -6.683 7.117 -22.134 1.00 45.16 96 THR A CA 1
ATOM 756 C C . THR A 1 96 ? -6.428 6.392 -23.445 1.00 45.16 96 THR A C 1
ATOM 758 O O . THR A 1 96 ? -5.321 5.975 -23.762 1.00 45.16 96 THR A O 1
ATOM 761 N N . THR A 1 97 ? -7.488 6.194 -24.225 1.00 49.34 97 THR A N 1
ATOM 762 C CA . THR A 1 97 ? -7.312 6.070 -25.663 1.00 49.34 97 THR A CA 1
ATOM 763 C C . THR A 1 97 ? -6.921 7.460 -26.142 1.00 49.34 97 THR A C 1
ATOM 765 O O . THR A 1 97 ? -7.757 8.364 -26.123 1.00 49.34 97 THR A O 1
ATOM 768 N N . ASN A 1 98 ? -5.664 7.594 -26.565 1.00 47.84 98 ASN A N 1
ATOM 769 C CA . ASN A 1 98 ? -5.067 8.727 -27.279 1.00 47.84 98 ASN A CA 1
ATOM 770 C C . ASN A 1 98 ? -4.282 9.714 -26.406 1.00 47.84 98 ASN A C 1
ATOM 772 O O . ASN A 1 98 ? -4.780 10.785 -26.083 1.00 47.84 98 ASN A O 1
ATOM 776 N N . THR A 1 99 ? -3.000 9.417 -26.194 1.00 37.44 99 THR A N 1
ATOM 777 C CA . THR A 1 99 ? -1.926 10.394 -26.433 1.00 37.44 99 THR A CA 1
ATOM 778 C C . THR A 1 99 ? -0.642 9.649 -26.771 1.00 37.44 99 THR A C 1
ATOM 780 O O . THR A 1 99 ? -0.058 8.965 -25.940 1.00 37.44 99 THR A O 1
ATOM 783 N N . THR A 1 100 ? -0.231 9.782 -28.027 1.00 44.00 100 THR A N 1
ATOM 784 C CA . THR A 1 100 ? 1.127 9.543 -28.506 1.00 44.00 100 THR A CA 1
ATOM 785 C C . THR A 1 100 ? 2.066 10.537 -27.831 1.00 44.00 100 THR A C 1
ATOM 787 O O . THR A 1 100 ? 2.147 11.688 -28.259 1.00 44.00 100 THR A O 1
ATOM 790 N N . THR A 1 101 ? 2.760 10.110 -26.787 1.00 37.41 101 THR A N 1
ATOM 791 C CA . THR A 1 101 ? 3.981 10.766 -26.317 1.00 37.41 101 THR A CA 1
ATOM 792 C C . THR A 1 101 ? 4.939 9.673 -25.886 1.00 37.41 101 THR A C 1
ATOM 794 O O . THR A 1 101 ? 4.616 8.884 -25.000 1.00 37.41 101 THR A O 1
ATOM 797 N N . ASP A 1 102 ? 6.073 9.615 -26.580 1.00 42.34 102 ASP A N 1
ATOM 798 C CA . ASP A 1 102 ? 7.246 8.820 -26.242 1.00 42.34 102 ASP A CA 1
ATOM 799 C C . ASP A 1 102 ? 7.712 9.172 -24.826 1.00 42.34 102 ASP A C 1
ATOM 801 O O . ASP A 1 102 ? 8.508 10.084 -24.638 1.00 42.34 102 ASP A O 1
ATOM 805 N N . ASP A 1 103 ? 7.210 8.456 -23.828 1.00 37.56 103 ASP A N 1
ATOM 806 C CA . ASP A 1 103 ? 7.808 8.411 -22.504 1.00 37.56 103 ASP A CA 1
ATOM 807 C C . ASP A 1 103 ? 7.938 6.947 -22.103 1.00 37.56 103 ASP A C 1
ATOM 809 O O . ASP A 1 103 ? 7.003 6.152 -22.208 1.00 37.56 103 ASP A O 1
ATOM 813 N N . VAL A 1 104 ? 9.155 6.598 -21.692 1.00 43.25 104 VAL A N 1
ATOM 814 C CA . VAL A 1 104 ? 9.657 5.259 -21.367 1.00 43.25 104 VAL A CA 1
ATOM 815 C C . VAL A 1 104 ? 9.003 4.744 -20.081 1.00 43.25 104 VAL A C 1
ATOM 817 O O . VAL A 1 104 ? 9.639 4.556 -19.048 1.00 43.25 104 VAL A O 1
ATOM 820 N N . ALA A 1 105 ? 7.700 4.519 -20.138 1.00 43.75 105 ALA A N 1
ATOM 821 C CA . ALA A 1 105 ? 6.969 3.703 -19.199 1.00 43.75 105 ALA A CA 1
ATOM 822 C C . ALA A 1 105 ? 6.434 2.531 -20.012 1.00 43.75 105 ALA A C 1
ATOM 824 O O . ALA A 1 105 ? 5.372 2.619 -20.627 1.00 43.75 105 ALA A O 1
ATOM 825 N N . SER A 1 106 ? 7.189 1.431 -20.036 1.00 46.94 106 SER A N 1
ATOM 826 C CA . SER A 1 106 ? 6.643 0.124 -20.401 1.00 46.94 106 SER A CA 1
ATOM 827 C C . SER A 1 106 ? 5.556 -0.221 -19.387 1.00 46.94 106 SER A C 1
ATOM 829 O O . SER A 1 106 ? 5.792 -0.962 -18.436 1.00 46.94 106 SER A O 1
ATOM 831 N N . SER A 1 107 ? 4.368 0.355 -19.563 1.00 48.12 107 SER A N 1
ATOM 832 C CA . SER A 1 107 ? 3.155 -0.118 -18.922 1.00 48.12 107 SER A CA 1
ATOM 833 C C . SER A 1 107 ? 2.919 -1.503 -19.501 1.00 48.12 107 SER A C 1
ATOM 835 O O . SER A 1 107 ? 2.448 -1.668 -20.628 1.00 48.12 107 SER A O 1
ATOM 837 N N . MET A 1 108 ? 3.384 -2.514 -18.774 1.00 54.47 108 MET A N 1
ATOM 838 C CA . MET A 1 108 ? 3.143 -3.895 -19.146 1.00 54.47 108 MET A CA 1
ATOM 839 C C . MET A 1 108 ? 1.630 -4.115 -19.095 1.00 54.47 108 MET A C 1
ATOM 841 O O . MET A 1 108 ? 1.004 -4.006 -18.041 1.00 54.47 108 MET A O 1
ATOM 845 N N . ILE A 1 109 ? 1.035 -4.381 -20.258 1.00 57.72 109 ILE A N 1
ATOM 846 C CA . ILE A 1 109 ? -0.404 -4.604 -20.410 1.00 57.72 109 ILE A CA 1
ATOM 847 C C . ILE A 1 109 ? -0.818 -5.763 -19.486 1.00 57.72 109 ILE A C 1
ATOM 849 O O . ILE A 1 109 ? -0.138 -6.784 -19.433 1.00 57.72 109 ILE A O 1
ATOM 853 N N . ASN A 1 110 ? -1.937 -5.611 -18.768 1.00 67.62 110 ASN A N 1
ATOM 854 C CA . ASN A 1 110 ? -2.459 -6.565 -17.773 1.00 67.62 110 ASN A CA 1
ATOM 855 C C . ASN A 1 110 ? -1.603 -6.761 -16.509 1.00 67.62 110 ASN A C 1
ATOM 857 O O . ASN A 1 110 ? -1.772 -7.757 -15.804 1.00 67.62 110 ASN A O 1
ATOM 861 N N . ARG A 1 111 ? -0.732 -5.809 -16.167 1.00 68.69 111 ARG A N 1
ATOM 862 C CA . ARG A 1 111 ? 0.001 -5.813 -14.898 1.00 68.69 111 ARG A CA 1
ATOM 863 C C . ARG A 1 111 ? -0.501 -4.699 -13.982 1.00 68.69 111 ARG A C 1
ATOM 865 O O . ARG A 1 111 ? -0.824 -3.609 -14.431 1.00 68.69 111 ARG A O 1
ATOM 872 N N . SER A 1 112 ? -0.576 -4.981 -12.682 1.00 77.12 112 SER A N 1
ATOM 873 C CA . SER A 1 112 ? -0.675 -3.941 -11.652 1.00 77.12 112 SER A CA 1
ATOM 874 C C . SER A 1 112 ? 0.702 -3.739 -11.043 1.00 77.12 112 SER A C 1
ATOM 876 O O . SER A 1 112 ? 1.259 -4.676 -10.469 1.00 77.12 112 SER A O 1
ATOM 878 N N . ASP A 1 113 ? 1.247 -2.537 -11.168 1.00 79.12 113 ASP A N 1
ATOM 879 C CA . ASP A 1 113 ? 2.600 -2.212 -10.744 1.00 79.12 113 ASP A CA 1
ATOM 880 C C . ASP A 1 113 ? 2.660 -0.909 -9.926 1.00 79.12 113 ASP A C 1
ATOM 882 O O . ASP A 1 113 ? 1.774 -0.053 -9.959 1.00 79.12 113 ASP A O 1
ATOM 886 N N . ALA A 1 114 ? 3.693 -0.803 -9.092 1.00 78.38 114 ALA A N 1
ATOM 887 C CA . ALA A 1 114 ? 4.005 0.393 -8.320 1.00 78.38 114 ALA A CA 1
ATOM 888 C C . ALA A 1 114 ? 5.523 0.567 -8.307 1.00 78.38 114 ALA A C 1
ATOM 890 O O . ALA A 1 114 ? 6.246 -0.305 -7.829 1.00 78.38 114 ALA A O 1
ATOM 891 N N . HIS A 1 115 ? 5.996 1.672 -8.879 1.00 79.75 115 HIS A N 1
ATOM 892 C CA . HIS A 1 115 ? 7.414 1.914 -9.118 1.00 79.75 115 HIS A CA 1
ATOM 893 C C . HIS A 1 115 ? 7.834 3.217 -8.436 1.00 79.75 115 HIS A C 1
ATOM 895 O O . HIS A 1 115 ? 7.145 4.232 -8.529 1.00 79.75 115 HIS A O 1
ATOM 901 N N . LEU A 1 116 ? 8.986 3.188 -7.769 1.00 79.94 116 LEU A N 1
ATOM 902 C CA . LEU A 1 116 ? 9.700 4.381 -7.332 1.00 79.94 116 LEU A CA 1
ATOM 903 C C . LEU A 1 116 ? 11.032 4.401 -8.076 1.00 79.94 116 LEU A C 1
ATOM 905 O O . LEU A 1 116 ? 11.847 3.501 -7.893 1.00 79.94 116 LEU A O 1
ATOM 909 N N . ALA A 1 117 ? 11.232 5.411 -8.919 1.00 83.38 117 ALA A N 1
ATOM 910 C CA . ALA A 1 117 ? 12.435 5.550 -9.728 1.00 83.38 117 ALA A CA 1
ATOM 911 C C . ALA A 1 117 ? 13.170 6.847 -9.386 1.00 83.38 117 ALA A C 1
ATOM 913 O O . ALA A 1 117 ? 12.554 7.882 -9.136 1.00 83.38 117 ALA A O 1
ATOM 914 N N . THR A 1 118 ? 14.497 6.777 -9.413 1.00 80.62 118 THR A N 1
ATOM 915 C CA . THR A 1 118 ? 15.392 7.934 -9.396 1.00 80.62 118 THR A CA 1
ATOM 916 C C . THR A 1 118 ? 16.248 7.879 -10.661 1.00 80.62 118 THR A C 1
ATOM 918 O O . THR A 1 118 ? 16.724 6.808 -11.036 1.00 80.62 118 THR A O 1
ATOM 921 N 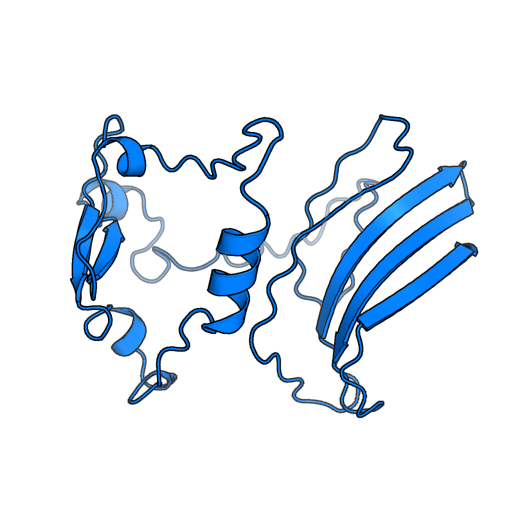N . ILE A 1 119 ? 16.359 8.997 -11.380 1.00 83.19 119 ILE A N 1
ATOM 922 C CA . ILE A 1 119 ? 16.957 9.074 -12.722 1.00 83.19 119 ILE A CA 1
ATOM 923 C C . ILE A 1 119 ? 17.868 10.303 -12.769 1.00 83.19 119 ILE A C 1
ATOM 925 O O . ILE A 1 119 ? 17.542 11.326 -12.172 1.00 83.19 119 ILE A O 1
ATOM 929 N N . GLY A 1 120 ? 18.972 10.220 -13.515 1.00 76.38 120 GLY A N 1
ATOM 930 C CA . GLY A 1 120 ? 19.823 11.375 -13.827 1.00 76.38 120 GLY A CA 1
ATOM 931 C C . GLY A 1 120 ? 21.123 11.464 -13.030 1.00 76.38 120 GLY A C 1
ATOM 932 O O . GLY A 1 120 ? 21.895 12.387 -13.256 1.00 76.38 120 GLY A O 1
ATOM 933 N N . GLU A 1 121 ? 21.393 10.493 -12.158 1.00 76.19 121 GLU A N 1
ATOM 934 C CA . GLU A 1 121 ? 22.631 10.406 -11.381 1.00 76.19 121 GLU A CA 1
ATOM 935 C C . GLU A 1 121 ? 23.400 9.120 -11.713 1.00 76.19 121 GLU A C 1
ATOM 937 O O . GLU A 1 121 ? 22.821 8.117 -12.139 1.00 76.19 121 GLU A O 1
ATOM 942 N N . ASN A 1 122 ? 24.713 9.129 -11.469 1.00 83.19 122 ASN A N 1
ATOM 943 C CA . ASN A 1 122 ? 25.547 7.932 -11.569 1.00 83.19 122 ASN A CA 1
ATOM 944 C C . ASN A 1 122 ? 25.520 7.164 -10.242 1.00 83.19 122 ASN A C 1
ATOM 946 O O . ASN A 1 122 ? 26.256 7.480 -9.305 1.00 83.19 122 ASN A O 1
ATOM 950 N N . PHE A 1 123 ? 24.680 6.134 -10.170 1.00 83.94 123 PHE A N 1
ATOM 951 C CA . PHE A 1 123 ? 24.574 5.268 -8.998 1.00 83.94 123 PHE A CA 1
ATOM 952 C C . PHE A 1 123 ? 25.616 4.143 -9.047 1.00 83.94 123 PHE A C 1
ATOM 954 O O . PHE A 1 123 ? 25.671 3.377 -10.003 1.00 83.94 123 PHE A O 1
ATOM 961 N N . ILE A 1 124 ? 26.416 4.007 -7.988 1.00 85.69 124 ILE A N 1
ATOM 962 C CA . ILE A 1 124 ? 27.369 2.891 -7.810 1.00 85.69 124 ILE A CA 1
ATOM 963 C C . ILE A 1 124 ? 26.732 1.650 -7.161 1.00 85.69 124 ILE A C 1
ATOM 965 O O . ILE A 1 124 ? 27.373 0.610 -7.042 1.00 85.69 124 ILE A O 1
ATOM 969 N N . GLY A 1 125 ? 25.488 1.768 -6.697 1.00 84.75 125 GLY A N 1
ATOM 970 C CA . GLY A 1 125 ? 24.764 0.720 -5.988 1.00 84.75 125 GLY A CA 1
ATOM 971 C C . GLY A 1 125 ? 23.414 1.216 -5.475 1.00 84.75 125 GLY A C 1
ATOM 972 O O . GLY A 1 125 ? 23.133 2.415 -5.494 1.00 84.75 125 GLY A O 1
ATOM 973 N N . ALA A 1 126 ? 22.581 0.288 -5.008 1.00 84.50 126 ALA A N 1
ATOM 974 C CA . ALA A 1 126 ? 21.257 0.571 -4.474 1.00 84.50 126 ALA A CA 1
ATOM 975 C C . ALA A 1 126 ? 20.885 -0.468 -3.408 1.00 84.50 126 ALA A C 1
ATOM 977 O O . ALA A 1 126 ? 21.269 -1.633 -3.504 1.00 84.50 126 ALA A O 1
ATOM 978 N N . THR A 1 127 ? 20.116 -0.040 -2.407 1.00 85.00 127 THR A N 1
ATOM 979 C CA . THR A 1 127 ? 19.635 -0.896 -1.316 1.00 85.00 127 THR A CA 1
ATOM 980 C C . THR A 1 127 ? 18.157 -0.618 -1.083 1.00 85.00 127 THR A C 1
ATOM 982 O O . THR A 1 127 ? 17.755 0.541 -0.997 1.00 85.00 127 THR A O 1
ATOM 985 N N . ALA A 1 128 ? 17.349 -1.669 -0.934 1.00 82.00 128 ALA A N 1
ATOM 986 C CA . ALA A 1 128 ? 15.936 -1.559 -0.584 1.00 82.00 128 ALA A CA 1
ATOM 987 C C . ALA A 1 128 ? 15.556 -2.572 0.498 1.00 82.00 128 ALA A C 1
ATOM 989 O O . ALA A 1 128 ? 16.040 -3.701 0.513 1.00 82.00 128 ALA A O 1
ATOM 990 N N . ASN A 1 129 ? 14.633 -2.164 1.370 1.00 79.94 129 ASN A N 1
ATOM 991 C CA . ASN A 1 129 ? 13.938 -3.062 2.284 1.00 79.94 129 ASN A CA 1
ATOM 992 C C . ASN A 1 129 ? 12.567 -3.381 1.692 1.00 79.94 129 ASN A C 1
ATOM 994 O O . ASN A 1 129 ? 11.702 -2.508 1.622 1.00 79.94 129 ASN A O 1
ATOM 998 N N . ILE A 1 130 ? 12.374 -4.629 1.276 1.00 79.00 130 ILE A N 1
ATOM 999 C CA . ILE A 1 130 ? 11.143 -5.089 0.634 1.00 79.00 130 ILE A CA 1
ATOM 1000 C C . ILE A 1 130 ? 10.390 -5.974 1.625 1.00 79.00 130 ILE A C 1
ATOM 1002 O O . ILE A 1 130 ? 10.923 -6.969 2.109 1.00 79.00 130 ILE A O 1
ATOM 1006 N N . ASN A 1 131 ? 9.150 -5.603 1.945 1.00 81.12 131 ASN A N 1
ATOM 1007 C CA . ASN A 1 131 ? 8.293 -6.381 2.834 1.00 81.12 131 ASN A CA 1
ATOM 1008 C C . ASN A 1 131 ? 7.229 -7.126 2.022 1.00 81.12 131 ASN A C 1
ATOM 1010 O O . ASN A 1 131 ? 6.478 -6.501 1.274 1.00 81.12 131 ASN A O 1
ATOM 1014 N N . ILE A 1 132 ? 7.163 -8.447 2.182 1.00 79.62 132 ILE A N 1
ATOM 1015 C CA . ILE A 1 132 ? 6.359 -9.342 1.346 1.00 79.62 132 ILE A CA 1
ATOM 1016 C C . ILE A 1 132 ? 5.405 -10.130 2.239 1.00 79.62 132 ILE A C 1
ATOM 1018 O O . ILE A 1 132 ? 5.834 -10.830 3.155 1.00 79.62 132 ILE A O 1
ATOM 1022 N N . TRP A 1 133 ? 4.105 -10.046 1.953 1.00 79.12 133 TRP A N 1
ATOM 1023 C CA . TRP A 1 133 ? 3.059 -10.667 2.767 1.00 79.12 133 TRP A CA 1
ATOM 1024 C C . TRP A 1 133 ? 2.291 -11.717 1.973 1.00 79.12 133 TRP A C 1
ATOM 1026 O O . TRP A 1 133 ? 1.307 -11.395 1.316 1.00 79.12 133 TRP A O 1
ATOM 1036 N N . ASN A 1 134 ? 2.747 -12.971 2.062 1.00 78.62 134 ASN A N 1
ATOM 1037 C CA . ASN A 1 134 ? 2.079 -14.168 1.531 1.00 78.62 134 ASN A CA 1
ATOM 1038 C C . ASN A 1 134 ? 1.354 -13.953 0.180 1.00 78.62 134 ASN A C 1
ATOM 1040 O O . ASN A 1 134 ? 0.139 -14.178 0.104 1.00 78.62 134 ASN A O 1
ATOM 1044 N N . PRO A 1 135 ? 2.047 -13.459 -0.863 1.00 78.81 135 PRO A N 1
ATOM 1045 C CA . PRO A 1 135 ? 1.399 -13.207 -2.137 1.00 78.81 135 PRO A CA 1
ATOM 1046 C C . PRO A 1 135 ? 1.019 -14.546 -2.774 1.00 78.81 135 PRO A C 1
ATOM 1048 O O . PRO A 1 135 ? 1.760 -15.528 -2.708 1.00 78.81 135 PRO A O 1
ATOM 1051 N N . LYS A 1 136 ? -0.177 -14.580 -3.358 1.00 76.12 136 LYS A N 1
ATOM 1052 C CA . LYS A 1 136 ? -0.745 -15.755 -4.017 1.00 76.12 136 LYS A CA 1
ATOM 1053 C C . LYS A 1 136 ? -1.021 -15.409 -5.468 1.00 76.12 136 LYS A C 1
ATOM 1055 O O . LYS A 1 136 ? -1.505 -14.318 -5.753 1.00 76.12 136 LYS A O 1
ATOM 1060 N N . VAL A 1 137 ? -0.738 -16.356 -6.346 1.00 81.25 137 VAL A N 1
ATOM 1061 C CA . VAL A 1 137 ? -1.009 -16.271 -7.780 1.00 81.25 137 VAL A CA 1
ATOM 1062 C C . VAL A 1 137 ? -2.116 -17.264 -8.121 1.00 81.25 137 VAL A C 1
ATOM 1064 O O . VAL A 1 137 ? -2.116 -18.387 -7.612 1.00 81.25 137 VAL A O 1
ATOM 1067 N N . ASP A 1 138 ? -3.096 -16.824 -8.908 1.00 77.50 138 ASP A N 1
ATOM 1068 C CA . ASP A 1 138 ? -4.319 -17.594 -9.165 1.00 77.50 138 ASP A CA 1
ATOM 1069 C C . ASP A 1 138 ? -4.122 -18.564 -10.336 1.00 77.50 138 ASP A C 1
ATOM 1071 O O . ASP A 1 138 ? -4.484 -19.739 -10.250 1.00 77.50 138 ASP A O 1
ATOM 1075 N N . ARG A 1 139 ? -3.468 -18.108 -11.412 1.00 81.25 139 ARG A N 1
ATOM 1076 C CA . ARG A 1 139 ? -3.226 -18.924 -12.608 1.00 81.25 139 ARG A CA 1
ATOM 1077 C C . ARG A 1 139 ? -1.774 -19.405 -12.726 1.00 81.25 139 ARG A C 1
ATOM 1079 O O . ARG A 1 139 ? -0.887 -18.830 -12.095 1.00 81.25 139 ARG A O 1
ATOM 1086 N N . PRO A 1 140 ? -1.499 -20.480 -13.490 1.00 79.06 140 PRO A N 1
ATOM 1087 C CA . PRO A 1 140 ? -0.142 -20.962 -13.764 1.00 79.06 140 PRO A CA 1
ATOM 1088 C C . PRO A 1 140 ? 0.786 -19.907 -14.371 1.00 79.06 140 PRO A C 1
ATOM 1090 O O . PRO A 1 140 ? 1.954 -19.838 -13.993 1.00 79.06 140 PRO A O 1
ATOM 1093 N N . GLU A 1 141 ? 0.248 -19.104 -15.288 1.00 81.50 141 GLU A N 1
ATOM 1094 C CA . GLU A 1 141 ? 0.926 -18.035 -16.025 1.00 81.50 141 GLU A CA 1
ATOM 1095 C C . GLU A 1 141 ? 1.101 -16.737 -15.227 1.00 81.50 141 GLU A C 1
ATOM 1097 O O . GLU A 1 141 ? 1.883 -15.875 -15.628 1.00 81.50 141 GLU A O 1
ATOM 1102 N N . ASP A 1 142 ? 0.397 -16.599 -14.101 1.00 83.50 142 ASP A N 1
ATOM 1103 C CA . ASP A 1 142 ? 0.502 -15.421 -13.253 1.00 83.50 142 ASP A CA 1
ATOM 1104 C C . ASP A 1 142 ? 1.770 -15.495 -12.398 1.00 83.50 142 ASP A C 1
ATOM 1106 O O . ASP A 1 142 ? 2.127 -16.534 -11.828 1.00 83.50 14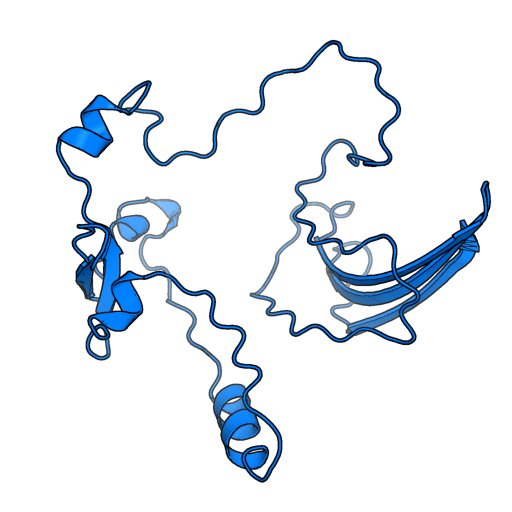2 ASP A O 1
ATOM 1110 N N . PHE A 1 143 ? 2.414 -14.344 -12.236 1.00 84.69 143 PHE A N 1
ATOM 1111 C CA . PHE A 1 143 ? 3.488 -14.168 -11.272 1.00 84.69 143 PHE A CA 1
ATOM 1112 C C . PHE A 1 143 ? 3.303 -12.871 -10.483 1.00 84.69 143 PHE A C 1
ATOM 1114 O O . PHE A 1 143 ? 2.684 -11.909 -10.936 1.00 84.69 143 PHE A O 1
ATOM 1121 N N . THR A 1 144 ? 3.844 -12.841 -9.271 1.00 86.75 144 THR A N 1
ATOM 1122 C CA . THR A 1 144 ? 3.998 -11.621 -8.473 1.00 86.75 144 THR A CA 1
ATOM 1123 C C . THR A 1 144 ? 5.468 -11.460 -8.138 1.00 86.75 144 THR A C 1
ATOM 1125 O O . THR A 1 144 ? 6.095 -12.411 -7.674 1.00 86.75 144 THR A O 1
ATOM 1128 N N . THR A 1 145 ? 6.004 -10.257 -8.347 1.00 87.69 145 THR A N 1
ATOM 1129 C CA . THR A 1 145 ? 7.393 -9.921 -8.023 1.00 87.69 145 THR A CA 1
ATOM 1130 C C . THR A 1 145 ? 7.486 -8.657 -7.171 1.00 87.69 145 THR A C 1
ATOM 1132 O O . THR A 1 145 ? 6.661 -7.748 -7.295 1.00 87.69 145 THR A O 1
ATOM 1135 N N . ALA A 1 146 ? 8.497 -8.608 -6.309 1.00 88.31 146 ALA A N 1
ATOM 1136 C CA . ALA A 1 146 ? 8.921 -7.420 -5.586 1.00 88.31 146 ALA A CA 1
ATOM 1137 C C . ALA A 1 146 ? 10.454 -7.337 -5.626 1.00 88.31 146 ALA A C 1
ATOM 1139 O O . ALA A 1 146 ? 11.139 -8.254 -5.171 1.00 88.31 146 ALA A O 1
ATOM 1140 N N . GLN A 1 147 ? 10.991 -6.250 -6.182 1.00 89.31 147 GLN A N 1
ATOM 1141 C CA . GLN A 1 147 ? 12.394 -6.182 -6.604 1.00 89.31 147 GLN A CA 1
ATOM 1142 C C . GLN A 1 147 ? 12.957 -4.757 -6.595 1.00 89.31 147 GLN A C 1
ATOM 1144 O O . GLN A 1 147 ? 12.207 -3.780 -6.636 1.00 89.31 147 GLN A O 1
ATOM 1149 N N . ILE A 1 148 ? 14.286 -4.660 -6.547 1.00 90.19 148 ILE A N 1
ATOM 1150 C CA . ILE A 1 148 ? 15.066 -3.447 -6.798 1.00 90.19 148 ILE A CA 1
ATOM 1151 C C . ILE A 1 148 ? 15.894 -3.635 -8.068 1.00 90.19 148 ILE A C 1
ATOM 1153 O O . ILE A 1 148 ? 16.452 -4.710 -8.294 1.00 90.19 148 ILE A O 1
ATOM 1157 N N . TRP A 1 149 ? 15.986 -2.573 -8.865 1.00 88.88 149 TRP A N 1
ATOM 1158 C CA . TRP A 1 149 ? 16.728 -2.543 -10.119 1.00 88.88 149 TRP A CA 1
ATOM 1159 C C . TRP A 1 149 ? 17.773 -1.429 -10.110 1.00 88.88 149 TRP A C 1
ATOM 1161 O O . TRP A 1 149 ? 17.476 -0.292 -9.738 1.00 88.88 149 TRP A O 1
ATOM 1171 N N . LEU A 1 150 ? 18.978 -1.745 -10.570 1.00 89.00 150 LEU A N 1
ATOM 1172 C CA . LEU A 1 150 ? 19.966 -0.774 -11.034 1.00 89.00 150 LEU A CA 1
ATOM 1173 C C . LEU A 1 150 ? 20.018 -0.864 -12.549 1.00 89.00 150 LEU A C 1
ATOM 1175 O O . LEU A 1 150 ? 20.289 -1.932 -13.087 1.00 89.00 150 LEU A O 1
ATOM 1179 N N . LYS A 1 151 ? 19.749 0.254 -13.222 1.00 86.38 151 LYS A N 1
ATOM 1180 C CA . LYS A 1 151 ? 19.678 0.323 -14.679 1.00 86.38 151 LYS A CA 1
ATOM 1181 C C . LYS A 1 151 ? 20.778 1.231 -15.211 1.00 86.38 151 LYS A C 1
ATOM 1183 O O . LYS A 1 151 ? 20.842 2.399 -14.829 1.00 86.38 151 LYS A O 1
ATOM 1188 N N . ALA A 1 152 ? 21.589 0.709 -16.119 1.00 83.94 152 ALA A N 1
ATOM 1189 C CA . ALA A 1 152 ? 22.491 1.482 -16.958 1.00 83.94 152 ALA A CA 1
ATOM 1190 C C . ALA A 1 152 ? 21.966 1.419 -18.396 1.00 83.94 152 ALA A C 1
ATOM 1192 O O . ALA A 1 152 ? 21.681 0.344 -18.908 1.00 83.94 152 ALA A O 1
ATOM 1193 N N . ALA A 1 153 ? 21.776 2.568 -19.041 1.00 75.81 153 ALA A N 1
ATOM 1194 C CA . ALA A 1 153 ? 21.234 2.620 -20.396 1.00 75.81 153 ALA A CA 1
ATOM 1195 C C . ALA A 1 153 ? 22.121 3.478 -21.297 1.00 75.81 153 ALA A C 1
ATOM 1197 O O . ALA A 1 153 ? 22.462 4.610 -20.943 1.00 75.81 153 ALA A O 1
ATOM 1198 N N . ASN A 1 154 ? 22.447 2.968 -22.484 1.00 69.62 154 ASN A N 1
ATOM 1199 C CA . ASN A 1 154 ? 23.139 3.711 -23.531 1.00 69.62 154 ASN A CA 1
ATOM 1200 C C . ASN A 1 154 ? 22.373 3.608 -24.853 1.00 69.62 154 ASN A C 1
ATOM 1202 O O . ASN A 1 154 ? 22.566 2.655 -25.601 1.00 69.62 154 ASN A O 1
ATOM 1206 N N . ARG A 1 155 ? 21.556 4.633 -25.148 1.00 64.75 155 ARG A N 1
ATOM 1207 C CA . ARG A 1 155 ? 20.765 4.882 -26.379 1.00 64.75 155 ARG A CA 1
ATOM 1208 C C . ARG A 1 155 ? 19.831 3.757 -26.856 1.00 64.75 155 ARG A C 1
ATOM 1210 O O . ARG A 1 155 ? 18.671 4.049 -27.110 1.00 64.75 155 ARG A O 1
ATOM 1217 N N . LEU A 1 156 ? 20.322 2.535 -27.018 1.00 68.38 156 LEU A N 1
ATOM 1218 C CA . LEU A 1 156 ? 19.601 1.354 -27.492 1.00 68.38 156 LEU A CA 1
ATOM 1219 C C . LEU A 1 156 ? 19.806 0.129 -26.595 1.00 68.38 156 LEU A C 1
ATOM 1221 O O . LEU A 1 156 ? 18.976 -0.764 -26.650 1.00 68.38 156 LEU A O 1
ATOM 1225 N N . GLU A 1 157 ? 20.870 0.096 -25.790 1.00 72.75 157 GLU A N 1
ATOM 1226 C CA . GLU A 1 157 ? 21.190 -1.038 -24.919 1.00 72.75 157 GLU A CA 1
ATOM 1227 C C . GLU A 1 157 ? 20.898 -0.680 -23.468 1.00 72.75 157 GLU A C 1
ATOM 1229 O O . GLU A 1 157 ? 21.241 0.413 -22.987 1.00 72.75 157 GLU A O 1
ATOM 1234 N N . VAL A 1 158 ? 20.253 -1.612 -22.780 1.00 80.31 158 VAL A N 1
ATOM 1235 C CA . VAL A 1 158 ? 19.913 -1.504 -21.372 1.00 80.31 158 VAL A CA 1
ATOM 1236 C C . VAL A 1 158 ? 20.548 -2.670 -20.633 1.00 80.31 158 VAL A C 1
ATOM 1238 O O . VAL A 1 158 ? 20.239 -3.828 -20.879 1.00 80.31 158 VAL A O 1
ATOM 1241 N N . GLU A 1 159 ? 21.395 -2.355 -19.665 1.00 84.88 159 GLU A N 1
ATOM 1242 C CA . GLU A 1 159 ? 21.902 -3.321 -18.700 1.00 84.88 159 GLU A CA 1
ATOM 1243 C C . GLU A 1 159 ? 21.171 -3.117 -17.374 1.00 84.88 159 GLU A C 1
ATOM 1245 O O . GLU A 1 159 ? 21.075 -1.992 -16.860 1.00 84.88 159 GLU A O 1
ATOM 1250 N N . THR A 1 160 ? 20.651 -4.202 -16.806 1.00 86.00 160 THR A N 1
ATOM 1251 C CA . THR A 1 160 ? 20.024 -4.185 -15.484 1.00 86.00 160 THR A CA 1
ATOM 1252 C C . THR A 1 160 ? 20.669 -5.187 -14.541 1.00 86.00 160 THR A 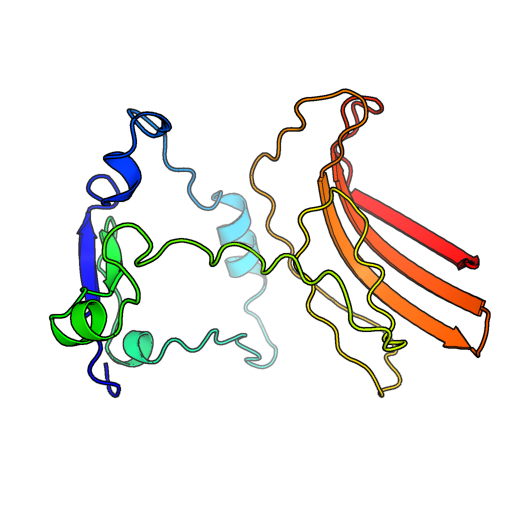C 1
ATOM 1254 O O . THR A 1 160 ? 21.041 -6.301 -14.909 1.00 86.00 160 THR A O 1
ATOM 1257 N N . ILE A 1 161 ? 20.801 -4.760 -13.287 1.00 88.00 161 ILE A N 1
ATOM 1258 C CA . ILE A 1 161 ? 21.087 -5.625 -12.148 1.00 88.00 161 ILE A CA 1
ATOM 1259 C C . ILE A 1 161 ? 19.841 -5.633 -11.278 1.00 88.00 161 ILE A C 1
ATOM 1261 O O . ILE A 1 161 ? 19.390 -4.578 -10.814 1.00 88.00 161 ILE A O 1
ATOM 1265 N N . GLU A 1 162 ? 19.306 -6.822 -11.040 1.00 88.50 162 GLU A N 1
ATOM 1266 C CA . GLU A 1 162 ? 18.028 -7.010 -10.372 1.00 88.50 162 GLU A CA 1
ATOM 1267 C C . GLU A 1 162 ? 18.179 -7.940 -9.178 1.00 88.50 162 GLU A C 1
ATOM 1269 O O . GLU A 1 162 ? 18.837 -8.980 -9.238 1.00 88.50 162 GLU A O 1
ATOM 1274 N N . ALA A 1 163 ? 17.557 -7.558 -8.069 1.00 88.94 163 ALA A N 1
ATOM 1275 C CA . ALA A 1 163 ? 17.484 -8.398 -6.888 1.00 88.94 163 ALA A CA 1
ATOM 1276 C C . ALA A 1 163 ? 16.095 -8.293 -6.273 1.00 88.94 163 ALA A C 1
ATOM 1278 O O . ALA A 1 163 ? 15.541 -7.200 -6.126 1.00 88.94 163 ALA A O 1
ATOM 1279 N N . GLY A 1 164 ? 15.527 -9.426 -5.885 1.00 88.94 164 GLY A N 1
ATOM 1280 C CA . GLY A 1 164 ? 14.161 -9.420 -5.395 1.00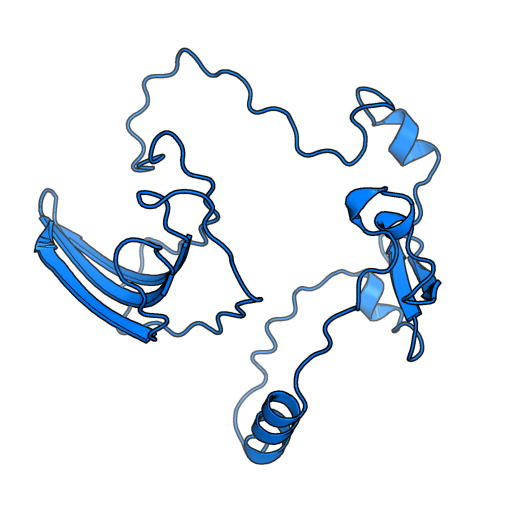 88.94 164 GLY A CA 1
ATOM 1281 C C . GLY A 1 164 ? 13.622 -10.792 -5.080 1.00 88.94 164 GLY A C 1
ATOM 1282 O O . GLY A 1 164 ? 14.358 -11.725 -4.761 1.00 88.94 164 GLY A O 1
ATOM 1283 N N . TRP A 1 165 ? 12.305 -10.878 -5.138 1.00 86.44 165 TRP A N 1
ATOM 1284 C CA . TRP A 1 165 ? 11.533 -12.053 -4.798 1.00 86.44 165 TRP A CA 1
ATOM 1285 C C . TRP A 1 165 ? 10.421 -12.231 -5.817 1.00 86.44 165 TRP A C 1
ATOM 1287 O O . TRP A 1 165 ? 9.749 -11.262 -6.168 1.00 86.44 165 TRP A O 1
ATOM 1297 N N . GLN A 1 166 ? 10.182 -13.473 -6.223 1.00 86.38 166 GLN A N 1
ATOM 1298 C CA . GLN A 1 166 ? 9.128 -13.819 -7.166 1.00 86.38 166 GLN A CA 1
ATOM 1299 C C . GLN A 1 166 ? 8.356 -15.048 -6.685 1.00 86.38 166 GLN A C 1
ATOM 1301 O O . GLN A 1 166 ? 8.942 -15.981 -6.135 1.00 86.38 166 GLN A O 1
ATOM 1306 N N . VAL A 1 167 ? 7.046 -15.061 -6.940 1.00 84.12 167 VAL A N 1
ATOM 1307 C CA . VAL A 1 167 ? 6.218 -16.269 -6.881 1.00 84.12 167 VAL A CA 1
ATOM 1308 C C . VAL A 1 167 ? 5.468 -16.457 -8.183 1.00 84.12 167 VAL A C 1
ATOM 1310 O O . VAL A 1 167 ? 4.873 -15.522 -8.715 1.00 84.12 167 VAL A O 1
ATOM 1313 N N . SER A 1 168 ? 5.498 -17.697 -8.662 1.00 83.62 168 SER A N 1
ATOM 1314 C CA . SER A 1 168 ? 4.760 -18.189 -9.820 1.00 83.62 168 SER A CA 1
ATOM 1315 C C . SER A 1 168 ? 4.264 -19.605 -9.523 1.00 83.62 168 SER A C 1
ATOM 1317 O O . SER A 1 168 ? 4.840 -20.300 -8.686 1.00 83.62 168 SER A O 1
ATOM 1319 N N . ASN A 1 169 ? 3.217 -20.051 -10.207 1.00 73.25 169 ASN A N 1
ATOM 1320 C CA . ASN A 1 169 ? 2.718 -21.424 -10.078 1.00 73.25 169 ASN A CA 1
ATOM 1321 C C . ASN A 1 169 ? 3.471 -22.407 -11.001 1.00 73.25 169 ASN A C 1
ATOM 1323 O O . ASN A 1 169 ? 3.594 -23.587 -10.675 1.00 73.25 169 ASN A O 1
ATOM 1327 N N . LEU A 1 170 ? 4.007 -21.922 -12.130 1.00 64.88 170 LEU A N 1
ATOM 1328 C CA . LEU A 1 170 ? 4.827 -22.691 -13.082 1.00 64.88 170 LEU A CA 1
ATOM 1329 C C . LEU A 1 170 ? 6.168 -23.148 -12.497 1.00 64.88 170 LEU A C 1
ATOM 1331 O O . LEU A 1 170 ? 6.701 -24.190 -12.875 1.00 64.88 170 LEU A O 1
ATOM 1335 N N . ILE A 1 171 ? 6.696 -22.379 -11.553 1.00 55.97 171 ILE A N 1
ATOM 1336 C CA . ILE A 1 171 ? 7.935 -22.662 -10.852 1.00 55.97 171 ILE A CA 1
ATOM 1337 C C . ILE A 1 171 ? 7.570 -22.576 -9.372 1.00 55.97 171 ILE A C 1
ATOM 1339 O O . ILE A 1 171 ? 7.450 -21.473 -8.852 1.00 55.97 171 ILE A O 1
ATOM 1343 N N . SER A 1 172 ? 7.332 -23.709 -8.695 1.00 46.16 172 SER A N 1
ATOM 1344 C CA . SER A 1 172 ? 7.064 -23.769 -7.238 1.00 46.16 172 SER A CA 1
ATOM 1345 C C . SER A 1 172 ? 8.305 -23.372 -6.424 1.00 46.16 172 SER A C 1
ATOM 1347 O O . SER A 1 172 ? 8.857 -24.156 -5.655 1.00 46.16 172 SER A O 1
ATOM 1349 N N . ILE A 1 173 ? 8.795 -22.159 -6.649 1.00 50.06 173 ILE A N 1
ATOM 1350 C CA . ILE A 1 173 ? 10.020 -21.611 -6.104 1.00 50.06 173 ILE A CA 1
ATOM 1351 C C . ILE A 1 173 ? 9.673 -20.233 -5.561 1.00 50.06 173 ILE A C 1
ATOM 1353 O O . ILE A 1 173 ? 9.481 -19.268 -6.292 1.00 50.06 173 ILE A O 1
ATOM 1357 N N . THR A 1 174 ? 9.611 -20.181 -4.238 1.00 53.34 174 THR A N 1
ATOM 1358 C CA . THR A 1 174 ? 9.692 -18.958 -3.456 1.00 53.34 174 THR A CA 1
ATOM 1359 C C . THR A 1 174 ? 11.164 -18.748 -3.135 1.00 53.34 174 THR A C 1
ATOM 1361 O O . THR A 1 174 ? 11.639 -19.288 -2.136 1.00 53.34 174 THR A O 1
ATOM 1364 N N . LEU A 1 175 ? 11.918 -18.036 -3.972 1.00 58.12 175 LEU A N 1
ATOM 1365 C CA . LEU A 1 175 ? 13.321 -17.748 -3.666 1.00 58.12 175 LEU A CA 1
ATOM 1366 C C . LEU A 1 175 ? 13.656 -16.274 -3.886 1.00 58.12 175 LEU A C 1
ATOM 1368 O O . LEU A 1 175 ? 13.147 -15.660 -4.828 1.00 58.12 175 LEU A O 1
ATOM 1372 N N . PRO A 1 176 ? 14.523 -15.703 -3.029 1.00 64.94 176 PRO A N 1
ATOM 1373 C CA . PRO A 1 176 ? 15.249 -14.513 -3.416 1.00 64.94 176 PRO A CA 1
ATOM 1374 C C . PRO A 1 176 ? 16.081 -14.846 -4.655 1.00 64.94 176 PRO A C 1
ATOM 1376 O O . PRO A 1 176 ? 16.693 -15.916 -4.722 1.00 64.94 176 PRO A O 1
ATOM 1379 N N . TYR A 1 177 ? 16.105 -13.943 -5.624 1.00 71.88 177 TYR A N 1
ATOM 1380 C CA . TYR A 1 177 ? 16.898 -14.120 -6.831 1.00 71.88 177 TYR A CA 1
ATOM 1381 C C . TYR A 1 177 ? 17.771 -12.900 -7.096 1.00 71.88 177 TYR A C 1
ATOM 1383 O O . TYR A 1 177 ? 17.533 -11.806 -6.574 1.00 71.88 177 TYR A O 1
ATOM 1391 N N . PHE A 1 178 ? 18.811 -13.142 -7.886 1.00 75.62 178 PHE A N 1
ATOM 1392 C CA . PHE A 1 178 ? 19.713 -12.141 -8.418 1.00 75.62 178 PHE A CA 1
ATOM 1393 C C . PHE A 1 178 ? 19.863 -12.414 -9.909 1.00 75.62 178 PHE A C 1
ATOM 1395 O O . PHE A 1 178 ? 20.194 -13.539 -10.293 1.00 75.62 178 PHE A O 1
ATOM 1402 N N . GLU A 1 179 ? 19.600 -11.404 -10.726 1.00 76.56 179 GLU A N 1
ATOM 1403 C CA . GLU A 1 179 ? 19.625 -11.505 -12.180 1.00 76.56 179 GLU A CA 1
ATOM 1404 C C . GLU A 1 179 ? 20.408 -10.336 -12.771 1.00 76.56 179 GLU A C 1
ATOM 1406 O O . GLU A 1 179 ? 20.366 -9.209 -12.270 1.00 76.56 179 GLU A O 1
ATOM 1411 N N . VAL A 1 180 ? 21.167 -10.637 -13.823 1.00 76.00 180 VAL A N 1
ATOM 1412 C CA . VAL A 1 180 ? 21.850 -9.643 -14.646 1.00 76.00 180 VAL A CA 1
ATOM 1413 C C . VAL A 1 180 ? 21.360 -9.859 -16.063 1.00 76.00 180 VAL A C 1
ATOM 1415 O O . VAL A 1 180 ? 21.599 -10.922 -16.641 1.00 76.00 180 VAL A O 1
ATOM 1418 N N . SER A 1 181 ? 20.671 -8.860 -16.596 1.00 75.75 181 SER A N 1
ATOM 1419 C CA . SER A 1 181 ? 20.078 -8.896 -17.928 1.00 75.75 181 SER A CA 1
ATOM 1420 C C . SER A 1 181 ? 20.623 -7.769 -18.789 1.00 75.75 181 SER A C 1
ATOM 1422 O O . SER A 1 181 ? 20.952 -6.682 -18.312 1.00 75.75 181 SER A O 1
ATOM 1424 N N . GLN A 1 182 ? 20.721 -8.069 -20.078 1.00 72.25 182 GLN A N 1
ATOM 1425 C CA . GLN A 1 182 ? 21.064 -7.125 -21.125 1.00 72.25 182 GLN A CA 1
ATOM 1426 C C . GLN A 1 182 ? 19.938 -7.200 -22.156 1.00 72.25 182 GLN A C 1
ATOM 1428 O O . GLN A 1 182 ? 19.724 -8.260 -22.750 1.00 72.25 182 GLN A O 1
ATOM 1433 N N . GLU A 1 183 ? 19.189 -6.108 -22.281 1.00 60.91 183 GLU A N 1
ATOM 1434 C CA . GLU A 1 183 ? 18.075 -5.935 -23.224 1.00 60.91 183 GLU A CA 1
ATOM 1435 C C . GLU A 1 183 ? 18.456 -4.993 -24.369 1.00 60.91 183 GLU A C 1
ATOM 1437 O O . GLU A 1 183 ? 19.130 -3.961 -24.111 1.00 60.91 183 GLU A O 1
#